Protein AF-A0ABD0RZW9-F1 (afdb_monomer_lite)

Organism: Cirrhinus mrigala (NCBI:txid683832)

Secondary structure (DSSP, 8-state):
-HHHHT--TTS-HHHHHHHHHHHGGG-HHHHHHHHHTTS-GGG-----HHHHHH-HHHHHHHHHHHHT-SSPP-HHHHT-

Structure (mmCIF, N/CA/C/O backbone):
data_AF-A0ABD0RZW9-F1
#
_entry.id   AF-A0ABD0RZW9-F1
#
loop_
_atom_site.group_PDB
_atom_site.id
_atom_site.type_symbol
_atom_site.label_atom_id
_atom_site.label_alt_id
_atom_site.label_comp_id
_atom_site.label_asym_id
_atom_site.label_entity_id
_atom_site.label_seq_id
_atom_site.pdbx_PDB_ins_code
_atom_site.Cartn_x
_atom_site.Cartn_y
_atom_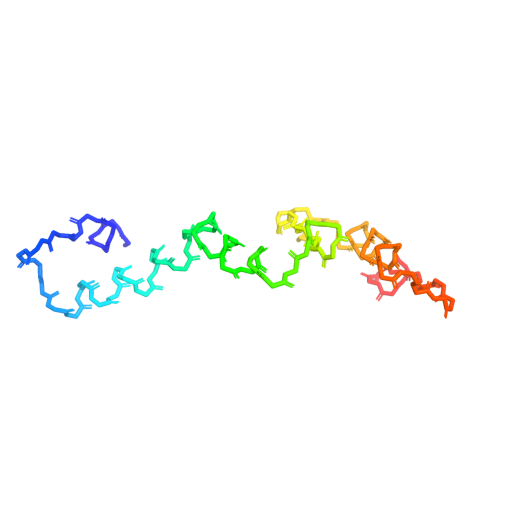site.Cartn_z
_atom_site.occupancy
_atom_site.B_iso_or_equiv
_atom_site.auth_seq_id
_atom_site.auth_comp_id
_atom_site.auth_asym_id
_atom_site.auth_atom_id
_atom_site.pdbx_PDB_model_num
ATOM 1 N N . PHE A 1 1 ? 0.112 -0.033 22.879 1.00 85.69 1 PHE A N 1
ATOM 2 C CA . PHE A 1 1 ? -0.649 -0.375 21.654 1.00 85.69 1 PHE A CA 1
ATOM 3 C C . PHE A 1 1 ? -1.751 -1.400 21.919 1.00 85.69 1 PHE A C 1
ATOM 5 O O . PHE A 1 1 ? -2.813 -1.256 21.338 1.00 85.69 1 PHE A O 1
ATOM 12 N N . TYR A 1 2 ? -1.547 -2.382 22.811 1.00 93.19 2 TYR A N 1
ATOM 13 C CA . TYR A 1 2 ? -2.583 -3.356 23.195 1.00 93.19 2 TYR A CA 1
ATOM 14 C C . TYR A 1 2 ? -3.935 -2.709 23.545 1.00 9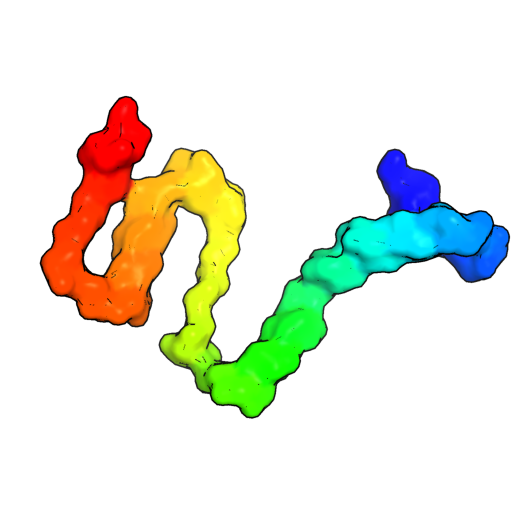3.19 2 TYR A C 1
ATOM 16 O O . TYR A 1 2 ? -4.92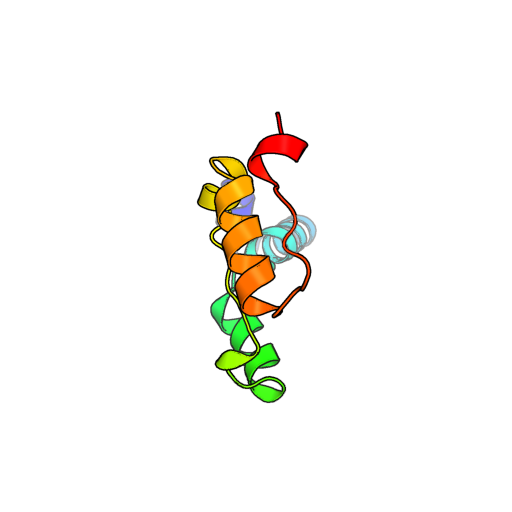8 -3.040 22.915 1.00 93.19 2 TYR A O 1
ATOM 24 N N . GLU A 1 3 ? -3.944 -1.702 24.424 1.00 92.38 3 GLU A N 1
ATOM 25 C CA . GLU A 1 3 ? -5.160 -0.967 24.820 1.00 92.38 3 GLU A CA 1
ATOM 26 C C . GLU A 1 3 ? -5.920 -0.343 23.644 1.00 92.38 3 GLU A C 1
ATOM 28 O O . GLU A 1 3 ? -7.142 -0.282 23.656 1.00 92.38 3 GLU A O 1
ATOM 33 N N . VAL A 1 4 ? -5.202 0.100 22.607 1.00 93.88 4 VAL A N 1
ATOM 34 C CA . VAL A 1 4 ? -5.802 0.659 21.389 1.00 93.88 4 VAL A CA 1
ATOM 35 C C . VAL A 1 4 ? -6.489 -0.446 20.594 1.00 93.88 4 VAL A C 1
ATOM 37 O O . VAL A 1 4 ? -7.591 -0.250 20.101 1.00 93.88 4 VAL A O 1
ATOM 40 N N . ILE A 1 5 ? -5.868 -1.622 20.481 1.00 93.75 5 ILE A N 1
ATOM 41 C CA . ILE A 1 5 ? -6.438 -2.761 19.749 1.00 93.75 5 ILE A CA 1
ATOM 42 C C . ILE A 1 5 ? -7.628 -3.357 20.513 1.00 93.75 5 ILE A C 1
ATOM 44 O O . ILE A 1 5 ? -8.608 -3.750 19.891 1.00 93.75 5 ILE A O 1
ATOM 48 N N . SER A 1 6 ? -7.563 -3.392 21.844 1.00 94.31 6 SER A N 1
ATOM 49 C CA . SER A 1 6 ? -8.583 -3.998 22.702 1.00 94.31 6 SER A CA 1
ATOM 50 C C . SER A 1 6 ? -9.666 -3.028 23.185 1.00 94.31 6 SER A C 1
ATOM 52 O O . SER A 1 6 ? -10.510 -3.442 23.974 1.00 94.31 6 SER A O 1
ATOM 54 N N . ALA A 1 7 ? -9.629 -1.750 22.789 1.00 93.12 7 ALA A N 1
ATOM 55 C CA . ALA A 1 7 ? -10.623 -0.769 23.218 1.00 93.12 7 ALA A CA 1
ATOM 56 C C . ALA A 1 7 ? -12.030 -1.208 22.787 1.00 93.12 7 ALA A C 1
ATOM 58 O O . ALA A 1 7 ? -12.268 -1.491 21.611 1.00 93.12 7 ALA A O 1
ATOM 59 N N . ASP A 1 8 ? -12.949 -1.260 23.748 1.00 91.00 8 ASP A N 1
ATOM 60 C CA . ASP A 1 8 ? -14.346 -1.622 23.538 1.00 91.00 8 ASP A CA 1
ATOM 61 C C . ASP A 1 8 ? -15.246 -0.372 23.475 1.00 91.00 8 ASP A C 1
ATOM 63 O O . ASP A 1 8 ? -14.781 0.767 23.381 1.00 91.00 8 ASP A O 1
ATOM 67 N N . GLN A 1 9 ? -16.566 -0.566 23.506 1.00 89.75 9 GLN A N 1
ATOM 68 C CA . GLN A 1 9 ? -17.525 0.539 23.440 1.00 89.75 9 GLN A CA 1
ATOM 69 C C . GLN A 1 9 ? -17.545 1.425 24.696 1.00 89.75 9 GLN A C 1
ATOM 71 O O . GLN A 1 9 ? -17.988 2.571 24.599 1.00 89.75 9 GLN A O 1
ATOM 76 N N . LEU A 1 10 ? -17.074 0.914 25.837 1.00 93.88 10 LEU A N 1
ATOM 77 C CA . LEU A 1 10 ? -17.019 1.619 27.119 1.00 93.88 10 LEU A CA 1
ATOM 78 C C . LEU A 1 10 ? -15.715 2.412 27.286 1.00 93.88 10 LEU A C 1
ATOM 80 O O . LEU A 1 10 ? -15.611 3.244 28.188 1.00 93.88 10 LEU A O 1
ATOM 84 N N . ALA A 1 11 ? -14.730 2.184 26.415 1.00 94.75 11 ALA A N 1
ATOM 85 C CA . ALA A 1 11 ? -13.461 2.891 26.430 1.00 94.75 11 ALA A CA 1
ATOM 86 C C . ALA A 1 11 ? -13.608 4.413 26.192 1.00 94.75 11 ALA A C 1
ATOM 88 O O . ALA A 1 11 ? -14.515 4.856 25.469 1.00 94.75 11 ALA A O 1
ATOM 89 N N . PRO A 1 12 ? -12.670 5.228 26.725 1.00 96.62 12 PRO A N 1
ATOM 90 C CA . PRO A 1 12 ? -12.661 6.673 26.521 1.00 96.62 12 PRO A CA 1
ATOM 91 C C . PRO A 1 12 ? -12.774 7.067 25.035 1.00 96.62 12 PRO A C 1
ATOM 93 O O . PRO A 1 12 ? -12.167 6.411 24.176 1.00 96.62 12 PRO A O 1
ATOM 96 N N . PRO A 1 13 ? -13.528 8.130 24.688 1.00 95.81 13 PRO A N 1
ATOM 97 C CA . PRO A 1 13 ? -13.710 8.568 23.301 1.00 95.81 13 PRO A CA 1
ATOM 98 C C . PRO A 1 13 ? -12.399 8.816 22.544 1.00 95.81 13 PRO A C 1
ATOM 100 O O . PRO A 1 13 ? -12.303 8.507 21.354 1.00 95.81 13 PRO A O 1
ATOM 103 N N . GLU A 1 14 ? -11.376 9.327 23.224 1.00 96.06 14 GLU A N 1
ATOM 104 C CA . GLU A 1 14 ? -10.051 9.593 22.665 1.00 96.06 14 GLU A CA 1
ATOM 105 C C . GLU A 1 14 ? -9.351 8.288 22.274 1.00 96.06 14 GLU A C 1
ATOM 107 O O . GLU A 1 14 ? -8.751 8.200 21.200 1.00 96.06 14 GLU A O 1
ATOM 112 N N . LEU A 1 15 ? -9.486 7.251 23.109 1.00 96.12 15 LEU A N 1
ATOM 113 C CA . LEU A 1 15 ? -8.901 5.937 22.860 1.00 96.12 15 LEU A CA 1
ATOM 114 C C . LEU A 1 15 ? -9.587 5.240 21.680 1.00 96.12 15 LEU A C 1
ATOM 116 O O . LEU A 1 15 ? -8.905 4.725 20.796 1.00 96.12 15 LEU A O 1
ATOM 120 N N . ARG A 1 16 ? -10.922 5.302 21.597 1.00 95.62 16 ARG A N 1
ATOM 121 C CA . ARG A 1 16 ? -11.678 4.780 20.442 1.00 95.62 16 ARG A CA 1
ATOM 122 C C . ARG A 1 16 ? -11.364 5.544 19.155 1.00 95.62 16 ARG A C 1
ATOM 124 O O . ARG A 1 16 ? -11.227 4.950 18.088 1.00 95.62 16 ARG A O 1
ATOM 131 N N . SER A 1 17 ? -11.189 6.861 19.245 1.00 95.69 17 SER A N 1
ATOM 132 C CA . SER A 1 17 ? -10.771 7.681 18.100 1.00 95.69 17 SER A CA 1
ATOM 133 C C . SER A 1 17 ? -9.370 7.302 17.623 1.00 95.69 17 SER A C 1
ATOM 135 O O . SER A 1 17 ? -9.124 7.222 16.419 1.00 95.69 17 SER A O 1
ATOM 137 N N . LEU A 1 18 ? -8.446 7.028 18.548 1.00 96.12 18 LEU A N 1
ATOM 138 C CA . LEU A 1 18 ? -7.120 6.516 18.214 1.00 96.12 18 LEU A CA 1
ATOM 139 C C . LEU A 1 18 ? -7.197 5.120 17.579 1.00 96.12 18 LEU A C 1
ATOM 141 O O . LEU A 1 18 ? -6.576 4.913 16.539 1.00 96.12 18 LEU A O 1
ATOM 145 N N . GLN A 1 19 ? -8.003 4.206 18.130 1.00 95.94 19 GLN A N 1
ATOM 146 C CA . GLN A 1 19 ? -8.240 2.877 17.557 1.00 95.94 19 GLN A CA 1
ATOM 147 C C . GLN A 1 19 ? -8.723 2.971 16.110 1.00 95.94 19 GLN A C 1
ATOM 149 O O . GLN A 1 19 ? -8.114 2.373 15.224 1.00 95.94 19 GLN A O 1
ATOM 154 N N . ASN A 1 20 ? -9.752 3.778 15.847 1.00 94.88 20 ASN A N 1
ATOM 155 C CA . ASN A 1 20 ? -10.276 3.959 14.496 1.00 94.88 20 ASN A CA 1
ATOM 156 C C . ASN A 1 20 ? -9.204 4.484 13.533 1.00 94.88 20 ASN A C 1
ATOM 158 O O . ASN A 1 20 ? -9.043 3.940 12.443 1.00 94.88 20 ASN A O 1
ATOM 162 N N . ARG A 1 21 ? -8.416 5.489 13.940 1.00 95.88 21 ARG A N 1
ATOM 163 C CA . ARG A 1 21 ? -7.324 6.024 13.105 1.00 95.88 21 ARG A CA 1
ATOM 164 C C . ARG A 1 21 ? -6.211 5.009 12.838 1.00 95.88 21 ARG A C 1
ATOM 166 O O . ARG A 1 21 ? -5.589 5.085 11.784 1.00 95.88 21 ARG A O 1
ATOM 173 N N . CYS A 1 22 ? -5.950 4.088 13.763 1.00 95.81 22 CYS A N 1
ATOM 174 C CA . CYS A 1 22 ? -4.901 3.080 13.612 1.00 95.81 22 CYS A CA 1
ATOM 175 C C . CYS A 1 22 ? -5.356 1.836 12.836 1.00 95.81 22 CYS A C 1
ATOM 177 O O . CYS A 1 22 ? -4.552 1.269 12.103 1.00 95.81 22 CYS A O 1
ATOM 179 N N . LEU A 1 23 ? -6.607 1.395 13.000 1.00 94.81 23 LEU A N 1
ATOM 180 C CA . LEU A 1 23 ? -7.071 0.105 12.475 1.00 94.81 23 LEU A CA 1
ATOM 181 C C . LEU A 1 23 ? -7.877 0.226 11.179 1.00 94.81 23 LEU A C 1
ATOM 183 O O . LEU A 1 23 ? -7.700 -0.592 10.280 1.00 94.81 23 LEU A O 1
ATOM 187 N N . VAL A 1 24 ? -8.730 1.248 11.041 1.00 96.25 24 VAL A N 1
ATOM 188 C CA . VAL A 1 24 ? -9.609 1.396 9.864 1.00 96.25 24 VAL A CA 1
ATOM 189 C C . VAL A 1 24 ? -8.823 1.510 8.551 1.00 96.25 24 VAL A C 1
ATOM 191 O O . VAL A 1 24 ? -9.237 0.879 7.576 1.00 96.25 24 VAL A O 1
ATOM 194 N N . PRO A 1 25 ? -7.683 2.228 8.466 1.00 96.62 25 PRO A N 1
ATOM 195 C CA . PRO A 1 25 ? -6.872 2.238 7.245 1.00 96.62 25 PRO A CA 1
ATOM 196 C C . PRO A 1 25 ? -6.327 0.858 6.843 1.00 96.62 25 PRO A C 1
ATOM 198 O O . PRO A 1 25 ? -6.067 0.632 5.666 1.00 96.62 25 PRO A O 1
ATOM 201 N N . GLY A 1 26 ? -6.193 -0.073 7.797 1.00 96.00 26 GLY A N 1
ATOM 202 C CA . GLY A 1 26 ? -5.727 -1.443 7.564 1.00 96.00 26 GLY A CA 1
ATOM 203 C C . GLY A 1 26 ? -6.766 -2.375 6.930 1.00 96.00 26 GLY A C 1
ATOM 204 O O . GLY A 1 26 ? -6.437 -3.506 6.581 1.00 96.00 26 GLY A O 1
ATOM 205 N N . LEU A 1 27 ? -8.013 -1.925 6.748 1.00 97.00 27 LEU A N 1
ATOM 206 C CA . LEU A 1 27 ? -9.076 -2.685 6.080 1.00 97.00 27 LEU A CA 1
ATOM 207 C C . LEU A 1 27 ? -8.902 -2.660 4.551 1.00 97.00 27 LEU A C 1
ATOM 209 O O . LEU A 1 27 ? -9.754 -2.153 3.819 1.00 97.00 27 LEU A O 1
ATOM 213 N N . TYR A 1 28 ? -7.774 -3.180 4.060 1.00 96.88 28 TYR A N 1
ATOM 214 C CA . TYR A 1 28 ? -7.344 -3.022 2.667 1.00 96.88 28 TYR A CA 1
ATOM 215 C C . TYR A 1 28 ? -8.378 -3.501 1.648 1.00 96.88 28 TYR A C 1
ATOM 217 O O . TYR A 1 28 ? -8.617 -2.798 0.672 1.00 96.88 28 TYR A O 1
ATOM 225 N N . ALA A 1 29 ? -9.033 -4.641 1.888 1.00 96.75 29 ALA A N 1
ATOM 226 C CA . ALA A 1 29 ? -10.058 -5.170 0.987 1.00 96.75 29 ALA A CA 1
ATOM 227 C C . ALA A 1 29 ? -11.243 -4.201 0.828 1.00 96.75 29 ALA A C 1
ATOM 229 O O . ALA A 1 29 ? -11.609 -3.861 -0.292 1.00 96.75 29 ALA A O 1
ATOM 230 N N . THR A 1 30 ? -11.771 -3.669 1.936 1.00 97.38 30 THR A N 1
ATOM 231 C CA . THR A 1 30 ? -12.882 -2.703 1.921 1.00 97.38 30 THR A CA 1
ATOM 232 C C . THR A 1 30 ? -12.524 -1.417 1.181 1.00 97.38 30 THR A C 1
ATOM 234 O O . THR A 1 30 ? -13.355 -0.841 0.481 1.00 97.38 30 THR A O 1
ATOM 237 N N . HIS A 1 31 ? -11.288 -0.937 1.327 1.00 97.62 31 HIS A N 1
ATOM 238 C CA . HIS A 1 31 ? -10.845 0.249 0.592 1.00 97.62 31 HIS A CA 1
ATOM 239 C C . HIS A 1 31 ? -10.617 -0.060 -0.889 1.00 97.62 31 HIS A C 1
ATOM 241 O O . HIS A 1 31 ? -11.000 0.746 -1.733 1.00 97.62 31 HIS A O 1
ATOM 247 N N . LEU A 1 32 ? -10.054 -1.226 -1.214 1.00 97.44 32 LEU A N 1
ATOM 248 C CA . LEU A 1 32 ? -9.810 -1.661 -2.588 1.00 97.44 32 LEU A CA 1
ATOM 249 C C . LEU A 1 32 ? -11.112 -1.853 -3.375 1.00 97.44 32 LEU A C 1
ATOM 251 O O . LEU A 1 32 ? -11.180 -1.441 -4.529 1.00 97.44 32 LEU A O 1
ATOM 255 N N . GLU A 1 33 ? -12.166 -2.386 -2.752 1.00 97.50 33 GLU A N 1
ATOM 256 C CA . GLU A 1 33 ? -13.498 -2.497 -3.367 1.00 97.50 33 GLU A CA 1
ATOM 257 C C . GLU A 1 33 ? -14.009 -1.148 -3.891 1.00 97.50 33 GLU A C 1
ATOM 259 O O . GLU A 1 33 ? -14.567 -1.077 -4.983 1.00 97.50 33 GLU A O 1
ATOM 264 N N . ARG A 1 34 ? -13.755 -0.049 -3.167 1.00 97.38 34 ARG A N 1
ATOM 265 C CA . ARG A 1 34 ? -14.155 1.299 -3.605 1.00 97.38 34 ARG A CA 1
ATOM 266 C C . ARG A 1 34 ? -13.402 1.749 -4.852 1.00 97.38 34 ARG A C 1
ATOM 268 O O . ARG A 1 34 ? -13.998 2.401 -5.702 1.00 97.38 34 ARG A O 1
ATOM 275 N N . TRP A 1 35 ? -12.115 1.417 -4.960 1.00 97.56 35 TRP A N 1
ATOM 276 C CA . TRP A 1 35 ? -11.319 1.695 -6.160 1.00 97.56 35 TRP A CA 1
ATOM 277 C C . TRP A 1 35 ? -11.799 0.867 -7.352 1.00 97.56 35 TRP A C 1
ATOM 279 O O . TRP A 1 35 ? -11.915 1.401 -8.453 1.00 97.56 35 TRP A O 1
ATOM 289 N N . LEU A 1 36 ? -12.147 -0.400 -7.119 1.00 97.50 36 LEU A N 1
ATOM 290 C CA . LEU A 1 36 ? -12.636 -1.318 -8.151 1.00 97.50 36 LEU A CA 1
ATOM 291 C C . LEU A 1 36 ? -13.992 -0.913 -8.753 1.00 97.50 36 LEU A C 1
ATOM 293 O O . LEU A 1 36 ? -14.301 -1.318 -9.870 1.00 97.50 36 LEU A O 1
ATOM 297 N N . THR A 1 37 ? -14.773 -0.066 -8.075 1.00 98.00 37 THR A N 1
ATOM 298 C CA . THR A 1 37 ? -15.975 0.564 -8.655 1.00 98.00 37 THR A CA 1
ATOM 299 C C . THR A 1 37 ? -15.650 1.482 -9.840 1.00 98.00 37 THR A C 1
ATOM 301 O O . THR A 1 37 ? -16.496 1.678 -10.710 1.00 98.00 37 THR A O 1
ATOM 304 N N . TYR A 1 38 ? -14.442 2.053 -9.884 1.00 97.94 38 TYR A N 1
ATOM 305 C CA . TYR A 1 38 ? -14.038 3.043 -10.891 1.00 97.94 38 TYR A CA 1
ATOM 306 C C . TYR A 1 38 ? -12.953 2.537 -11.839 1.00 97.94 38 TYR A C 1
ATOM 308 O O . TYR A 1 38 ? -12.932 2.936 -13.002 1.00 97.94 38 TYR A O 1
ATOM 316 N N . TYR A 1 39 ? -12.062 1.670 -11.356 1.00 97.75 39 TYR A N 1
ATOM 317 C CA . TYR A 1 39 ? -10.924 1.169 -12.115 1.00 97.75 39 TYR A CA 1
ATOM 318 C C . TYR A 1 39 ? -11.007 -0.353 -12.257 1.00 97.75 39 TYR A C 1
ATOM 320 O O . TYR A 1 39 ? -11.093 -1.052 -11.245 1.00 97.75 39 TYR A O 1
ATOM 328 N N . PRO A 1 40 ? -10.949 -0.904 -13.482 1.00 97.00 40 PRO A N 1
ATOM 329 C CA . PRO A 1 40 ? -10.819 -2.337 -13.675 1.00 97.00 40 PRO A CA 1
ATOM 330 C C . PRO A 1 40 ? -9.526 -2.869 -13.027 1.00 97.00 40 PRO A C 1
ATOM 332 O O . PRO A 1 40 ? -8.531 -2.143 -12.934 1.00 97.00 40 PRO A O 1
ATOM 335 N N . PRO A 1 41 ? -9.492 -4.154 -12.625 1.00 95.69 41 PRO A N 1
ATOM 336 C CA . PRO A 1 41 ? -8.350 -4.732 -11.913 1.00 95.69 41 PRO A CA 1
ATOM 337 C C . PRO A 1 41 ? -7.001 -4.579 -12.626 1.00 95.69 41 PRO A C 1
ATOM 339 O O . PRO A 1 41 ? -5.976 -4.429 -11.976 1.00 95.69 41 PRO A O 1
ATOM 342 N N . ASN A 1 42 ? -6.986 -4.581 -13.961 1.00 96.25 42 ASN A N 1
ATOM 343 C CA . ASN A 1 42 ? -5.766 -4.424 -14.758 1.00 96.25 42 ASN A CA 1
ATOM 344 C C . ASN A 1 42 ? -5.178 -3.001 -14.740 1.00 96.25 42 ASN A C 1
ATOM 346 O O . ASN A 1 42 ? -4.068 -2.814 -15.223 1.00 96.25 42 ASN A O 1
ATOM 350 N N . GLN A 1 43 ? -5.902 -2.008 -14.216 1.00 96.75 43 GLN A N 1
ATOM 351 C CA . GLN A 1 43 ? -5.411 -0.642 -14.004 1.00 96.75 43 GLN A CA 1
ATOM 352 C C . GLN A 1 43 ? -4.917 -0.406 -12.571 1.00 96.75 43 GLN A C 1
ATOM 354 O O . GLN A 1 43 ? -4.519 0.708 -12.238 1.00 96.75 43 GLN A O 1
ATOM 359 N N . LEU A 1 44 ? -4.904 -1.443 -11.729 1.00 97.25 44 LEU A N 1
ATOM 360 C CA . LEU A 1 44 ? -4.418 -1.375 -10.358 1.00 97.25 44 LEU A CA 1
ATOM 361 C C . LEU A 1 44 ? -3.245 -2.340 -10.169 1.00 97.25 44 LEU A C 1
ATOM 363 O O . LEU A 1 44 ? -3.360 -3.537 -10.418 1.00 97.25 44 LEU A O 1
ATOM 367 N N . MET A 1 45 ? -2.126 -1.820 -9.670 1.00 97.12 45 MET A N 1
ATOM 368 C CA . MET A 1 45 ? -0.978 -2.621 -9.252 1.00 97.12 45 MET A CA 1
ATOM 369 C C . MET A 1 45 ? -0.864 -2.576 -7.729 1.00 97.12 45 MET A C 1
ATOM 371 O O . MET A 1 45 ? -0.704 -1.506 -7.142 1.00 97.12 45 MET A O 1
ATOM 375 N N . ILE A 1 46 ? -0.951 -3.741 -7.085 1.00 96.69 46 ILE A N 1
ATOM 376 C CA . ILE A 1 46 ? -0.747 -3.878 -5.640 1.00 96.69 46 ILE A CA 1
ATOM 377 C C . ILE A 1 46 ? 0.728 -4.171 -5.382 1.00 96.69 46 ILE A C 1
ATOM 379 O O . ILE A 1 46 ? 1.284 -5.105 -5.952 1.00 96.69 46 ILE A O 1
ATOM 383 N N . ILE A 1 47 ? 1.348 -3.374 -4.515 1.00 97.38 47 ILE A N 1
ATOM 384 C CA . ILE A 1 47 ? 2.770 -3.482 -4.184 1.00 97.38 47 ILE A CA 1
ATOM 385 C C . ILE A 1 47 ? 2.932 -4.134 -2.810 1.00 97.38 47 ILE A C 1
ATOM 387 O O . ILE A 1 47 ? 2.325 -3.694 -1.831 1.00 97.38 47 ILE A O 1
ATOM 391 N N . ASP A 1 48 ? 3.804 -5.140 -2.723 1.00 97.00 48 ASP A N 1
ATOM 392 C CA . ASP A 1 48 ? 4.278 -5.665 -1.444 1.00 97.00 48 ASP A CA 1
ATOM 393 C C . ASP A 1 48 ? 5.238 -4.653 -0.792 1.00 97.00 48 ASP A C 1
ATOM 395 O O . ASP A 1 48 ? 6.356 -4.408 -1.257 1.00 97.00 48 ASP A O 1
ATOM 399 N N . GLY A 1 49 ? 4.797 -4.055 0.317 1.00 96.81 49 GLY A N 1
ATOM 400 C CA . GLY A 1 49 ? 5.580 -3.066 1.055 1.00 96.81 49 GLY A CA 1
ATOM 401 C C . GLY A 1 49 ? 6.847 -3.626 1.711 1.00 96.81 49 GLY A C 1
ATOM 402 O O . GLY A 1 49 ? 7.808 -2.879 1.896 1.00 96.81 49 GLY A O 1
ATOM 403 N N . GLN A 1 50 ? 6.887 -4.916 2.058 1.00 97.88 50 GLN A N 1
ATOM 404 C CA . GLN A 1 50 ? 8.095 -5.555 2.578 1.00 97.88 50 GLN A CA 1
ATOM 405 C C . GLN A 1 50 ? 9.111 -5.766 1.454 1.00 97.88 50 GLN A C 1
ATOM 407 O O . GLN A 1 50 ? 10.294 -5.475 1.642 1.00 97.88 50 GLN A O 1
ATOM 412 N N . GLN A 1 51 ? 8.65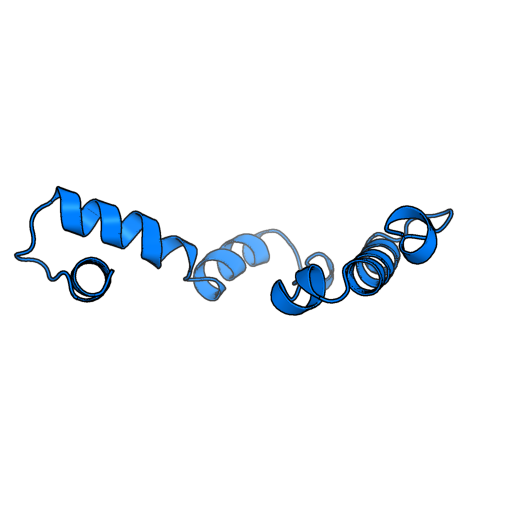3 -6.196 0.276 1.00 97.56 51 GLN A N 1
ATOM 413 C CA . GLN A 1 51 ? 9.512 -6.310 -0.901 1.00 97.56 51 GLN A CA 1
ATOM 414 C C . GLN A 1 51 ? 10.072 -4.945 -1.311 1.00 97.56 51 GLN A C 1
ATOM 416 O O . GLN A 1 51 ? 11.273 -4.832 -1.515 1.00 97.56 51 GLN A O 1
ATOM 421 N N . LEU A 1 52 ? 9.245 -3.894 -1.338 1.00 97.25 52 LEU A N 1
ATOM 422 C CA . LEU A 1 52 ? 9.691 -2.535 -1.663 1.00 97.25 52 LEU A CA 1
ATOM 423 C C . LEU A 1 52 ? 10.790 -2.034 -0.716 1.00 97.25 52 LEU A C 1
ATOM 425 O O . LEU A 1 52 ? 11.714 -1.356 -1.151 1.00 97.25 52 LEU A O 1
ATOM 429 N N . ARG A 1 53 ? 10.704 -2.359 0.579 1.00 96.75 53 ARG A N 1
ATOM 430 C CA . ARG A 1 53 ? 11.732 -1.974 1.559 1.00 96.75 53 ARG A CA 1
ATOM 431 C C . ARG A 1 53 ? 13.040 -2.735 1.373 1.00 96.75 53 ARG A C 1
ATOM 433 O O . ARG A 1 53 ? 14.100 -2.147 1.553 1.00 96.75 53 ARG A O 1
ATOM 440 N N . ASN A 1 54 ? 12.958 -4.027 1.068 1.00 97.44 54 ASN A N 1
ATOM 441 C CA . ASN A 1 54 ? 14.126 -4.905 1.008 1.00 97.44 54 ASN A CA 1
ATOM 442 C C . ASN A 1 54 ? 14.814 -4.889 -0.365 1.00 97.44 54 ASN A C 1
ATOM 444 O O . ASN A 1 54 ? 16.021 -5.085 -0.441 1.00 97.44 54 ASN A O 1
ATOM 448 N N . ASP A 1 55 ? 14.049 -4.673 -1.434 1.00 96.69 55 ASP A N 1
ATOM 449 C CA . ASP A 1 55 ? 14.503 -4.676 -2.825 1.00 96.69 55 ASP A CA 1
ATOM 450 C C . ASP A 1 55 ? 13.710 -3.638 -3.650 1.00 96.69 55 ASP A C 1
ATOM 452 O O . ASP A 1 55 ? 12.838 -3.982 -4.461 1.00 96.69 55 ASP A O 1
ATOM 456 N N . PRO A 1 56 ? 13.970 -2.335 -3.428 1.00 96.75 56 PRO A N 1
ATOM 457 C CA . PRO A 1 56 ? 13.247 -1.269 -4.112 1.00 96.75 56 PRO A CA 1
ATOM 458 C C . PRO A 1 56 ? 13.493 -1.269 -5.623 1.00 96.75 56 PRO A C 1
ATOM 460 O O . PRO A 1 56 ? 12.580 -0.958 -6.385 1.00 96.75 56 PRO A O 1
ATOM 463 N N . ALA A 1 57 ? 14.692 -1.648 -6.078 1.00 96.50 57 ALA A N 1
ATOM 464 C CA . ALA A 1 57 ? 15.024 -1.655 -7.500 1.00 96.50 57 ALA A CA 1
ATOM 465 C C . ALA A 1 57 ? 14.140 -2.635 -8.284 1.00 96.50 57 ALA A C 1
ATOM 467 O O . ALA A 1 57 ? 13.633 -2.279 -9.349 1.00 96.50 57 ALA A O 1
ATOM 468 N N . LYS A 1 58 ? 13.892 -3.831 -7.735 1.00 96.12 58 LYS A N 1
ATOM 469 C CA . LYS A 1 58 ? 13.003 -4.819 -8.353 1.00 96.12 58 LYS A CA 1
ATOM 470 C C . LYS A 1 58 ? 11.557 -4.334 -8.437 1.00 96.12 58 LYS A C 1
ATOM 472 O O . LYS A 1 58 ? 10.946 -4.429 -9.498 1.00 96.12 58 LYS A O 1
ATOM 477 N N . VAL A 1 59 ? 11.014 -3.785 -7.347 1.00 97.62 59 VAL A N 1
ATOM 478 C CA . VAL A 1 59 ? 9.630 -3.277 -7.340 1.00 97.62 59 VAL A CA 1
ATOM 479 C C . VAL A 1 59 ? 9.461 -2.125 -8.331 1.00 97.62 59 VAL A C 1
ATOM 481 O O . VAL A 1 59 ? 8.461 -2.059 -9.044 1.00 97.62 59 VAL A O 1
ATOM 484 N N . MET A 1 60 ? 10.450 -1.237 -8.424 1.00 96.81 60 MET A N 1
ATOM 485 C CA . MET A 1 60 ? 10.408 -0.122 -9.367 1.00 96.81 60 MET A CA 1
ATOM 486 C C . MET A 1 60 ? 10.550 -0.567 -10.832 1.00 96.81 60 MET A C 1
ATOM 488 O O . MET A 1 60 ? 9.961 0.056 -11.715 1.00 96.81 60 MET A O 1
ATOM 492 N N . ASP A 1 61 ? 11.280 -1.649 -11.114 1.00 95.69 61 ASP A N 1
ATOM 493 C CA . ASP A 1 61 ? 11.321 -2.257 -12.451 1.00 95.69 61 ASP A CA 1
ATOM 494 C C . ASP A 1 61 ? 9.949 -2.825 -12.861 1.00 95.69 61 ASP A C 1
ATOM 496 O O . ASP A 1 61 ? 9.461 -2.554 -13.959 1.00 95.69 61 ASP A O 1
ATOM 500 N N . GLU A 1 62 ? 9.272 -3.537 -11.957 1.00 96.19 62 GLU A N 1
ATOM 501 C CA . GLU A 1 62 ? 7.906 -4.031 -12.183 1.00 96.19 62 GLU A CA 1
ATOM 502 C C . GLU A 1 62 ? 6.903 -2.877 -12.377 1.00 96.19 62 GLU A C 1
ATOM 504 O O . GLU A 1 62 ? 6.070 -2.925 -13.287 1.00 96.19 62 GLU A O 1
ATOM 509 N N . LEU A 1 63 ? 7.026 -1.803 -11.588 1.00 96.62 63 LEU A N 1
ATOM 510 C CA . LEU A 1 63 ? 6.177 -0.613 -11.695 1.00 96.62 63 LEU A CA 1
ATOM 511 C C . LEU A 1 63 ? 6.323 0.083 -13.054 1.00 96.62 63 LEU A C 1
ATOM 513 O O . LEU A 1 63 ? 5.324 0.459 -13.668 1.00 96.62 63 LEU A O 1
ATOM 517 N N . GLN A 1 64 ? 7.551 0.239 -13.555 1.00 96.50 64 GLN A N 1
ATOM 518 C CA . GLN A 1 64 ? 7.786 0.832 -14.876 1.00 96.50 64 GLN A CA 1
ATOM 519 C C . GLN A 1 64 ? 7.159 0.008 -15.999 1.00 96.50 64 GLN A C 1
ATOM 521 O O . GLN A 1 64 ? 6.574 0.582 -16.919 1.00 96.50 64 GLN A O 1
ATOM 526 N N . LYS A 1 65 ? 7.247 -1.326 -15.911 1.00 95.62 65 LYS A N 1
ATOM 527 C CA . LYS A 1 65 ? 6.616 -2.241 -16.873 1.00 95.62 65 LYS A CA 1
ATOM 528 C C . LYS A 1 65 ? 5.100 -2.091 -16.862 1.00 95.62 65 LYS A C 1
ATOM 530 O O . LYS A 1 65 ? 4.502 -1.981 -17.927 1.00 95.62 65 LYS A O 1
ATOM 535 N N . PHE A 1 66 ? 4.494 -2.041 -15.675 1.00 96.88 66 PHE A N 1
ATOM 536 C CA . PHE A 1 66 ? 3.055 -1.832 -15.515 1.00 96.88 66 PHE A CA 1
ATOM 537 C C . PHE A 1 66 ? 2.586 -0.499 -16.119 1.00 96.88 66 PHE A C 1
ATOM 539 O O . PHE A 1 66 ? 1.569 -0.451 -16.806 1.00 96.88 66 PHE A O 1
ATOM 546 N N . LEU A 1 67 ? 3.354 0.573 -15.911 1.00 96.19 67 LEU A N 1
ATOM 547 C CA . LEU A 1 67 ? 3.057 1.904 -16.447 1.00 96.19 67 LEU A CA 1
ATOM 548 C C . LEU A 1 67 ? 3.398 2.065 -17.940 1.00 96.19 67 LEU A C 1
ATOM 550 O O . LEU A 1 67 ? 3.024 3.071 -18.539 1.00 96.19 67 LEU A O 1
ATOM 554 N N . GLY A 1 68 ? 4.119 1.114 -18.542 1.00 95.81 68 GLY A N 1
ATOM 555 C CA . GLY A 1 68 ? 4.588 1.213 -19.925 1.00 95.81 68 GLY A CA 1
ATOM 556 C C . GLY A 1 68 ? 5.606 2.338 -20.144 1.00 95.81 68 GLY A C 1
ATOM 557 O O . GLY A 1 68 ? 5.614 2.958 -21.207 1.00 95.81 68 GLY A O 1
ATOM 558 N N . VAL A 1 69 ? 6.442 2.639 -19.143 1.00 95.12 69 VAL A N 1
ATOM 559 C CA . VAL A 1 69 ? 7.421 3.737 -19.211 1.00 95.12 69 VAL A CA 1
ATOM 560 C C . VAL A 1 69 ? 8.524 3.422 -20.220 1.00 95.12 69 VAL A C 1
ATOM 562 O O . VAL A 1 69 ? 9.145 2.360 -20.184 1.00 95.12 69 VAL A O 1
ATOM 565 N N . THR A 1 70 ? 8.812 4.387 -21.093 1.00 91.81 70 THR A N 1
ATOM 566 C CA . THR A 1 70 ? 9.936 4.341 -22.035 1.00 91.81 70 THR A CA 1
ATOM 567 C C . THR A 1 70 ? 10.621 5.710 -22.115 1.00 91.81 70 THR A C 1
ATOM 569 O O . THR A 1 70 ? 9.915 6.701 -22.321 1.00 91.81 70 THR A O 1
ATOM 572 N N . PRO A 1 71 ? 11.962 5.799 -22.023 1.00 92.00 71 PRO A N 1
ATOM 573 C CA . PRO A 1 71 ? 12.916 4.704 -21.818 1.00 92.00 71 PRO A CA 1
ATOM 574 C C . PRO A 1 71 ? 12.888 4.150 -20.383 1.00 92.00 71 PRO A C 1
ATOM 576 O O . PRO A 1 71 ? 12.496 4.846 -19.452 1.00 92.00 71 PRO A O 1
ATOM 579 N N . TYR A 1 72 ? 13.334 2.903 -20.213 1.00 92.25 72 TYR A N 1
ATOM 580 C CA . TYR A 1 72 ? 13.476 2.285 -18.892 1.00 92.25 72 TYR A CA 1
ATOM 581 C C . TYR A 1 72 ? 14.567 2.979 -18.071 1.00 92.25 72 TYR A C 1
ATOM 583 O O . TYR A 1 72 ? 15.676 3.204 -18.559 1.00 92.25 72 TYR A O 1
ATOM 591 N N . TYR A 1 73 ? 14.266 3.265 -16.807 1.00 93.19 73 TYR A N 1
ATOM 592 C CA . TYR A 1 73 ? 15.202 3.806 -15.833 1.00 93.19 73 TYR A CA 1
ATOM 593 C C . TYR A 1 73 ? 15.834 2.690 -14.994 1.00 93.19 73 TYR A C 1
ATOM 595 O O . TYR A 1 73 ? 1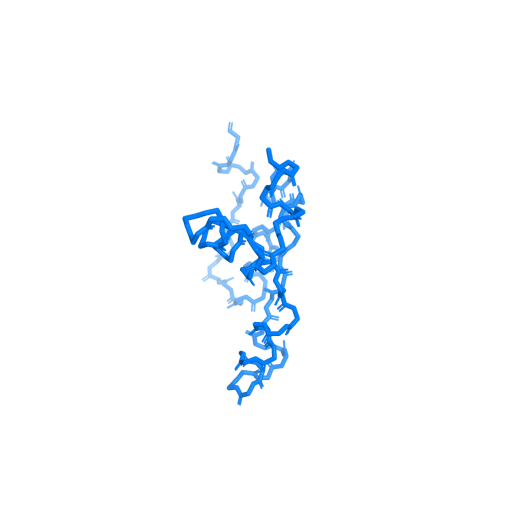5.139 1.816 -14.468 1.00 93.19 73 TYR A O 1
ATOM 603 N N . ASN A 1 74 ? 17.162 2.723 -14.852 1.00 93.00 74 ASN A N 1
ATOM 604 C CA . ASN A 1 74 ? 17.908 1.728 -14.086 1.00 93.00 74 ASN A CA 1
ATOM 605 C C . ASN A 1 74 ? 17.949 2.096 -12.595 1.00 93.00 74 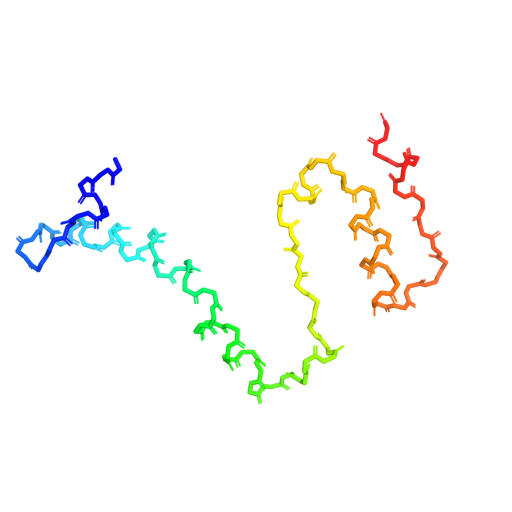ASN A C 1
ATOM 607 O O . ASN A 1 74 ? 18.859 2.783 -12.128 1.00 93.00 74 ASN A O 1
ATOM 611 N N . TYR A 1 75 ? 16.972 1.596 -11.839 1.00 92.25 75 TYR A N 1
ATOM 612 C CA . TYR A 1 75 ? 16.905 1.825 -10.396 1.00 92.25 75 TYR A CA 1
ATOM 613 C C . TYR A 1 75 ? 17.997 1.107 -9.601 1.00 92.25 75 TYR A C 1
ATOM 615 O O . TYR A 1 75 ? 18.358 1.585 -8.531 1.00 92.25 75 TYR A O 1
ATOM 623 N N . SER A 1 76 ? 18.571 0.014 -10.113 1.00 91.75 76 SER A N 1
ATOM 624 C CA . SER A 1 76 ? 19.695 -0.652 -9.444 1.00 91.75 76 SER A CA 1
ATOM 625 C C . SER A 1 76 ? 20.937 0.233 -9.398 1.00 91.75 76 SER A C 1
ATOM 627 O O . SER A 1 76 ? 21.656 0.186 -8.415 1.00 91.75 76 SER A O 1
ATOM 629 N N . GLN A 1 77 ? 21.177 1.045 -10.435 1.00 92.75 77 GLN A N 1
ATOM 630 C CA . GLN A 1 77 ? 22.273 2.021 -10.446 1.00 92.75 77 GLN A CA 1
ATOM 631 C C . GLN A 1 77 ? 21.944 3.267 -9.620 1.00 92.75 77 GLN A C 1
ATOM 633 O O . GLN A 1 77 ? 22.814 3.803 -8.943 1.00 92.75 77 GLN A O 1
ATOM 638 N N . ALA A 1 78 ? 20.697 3.735 -9.678 1.00 91.00 78 ALA A N 1
ATOM 639 C CA . ALA A 1 78 ? 20.285 4.978 -9.030 1.00 91.00 78 ALA A CA 1
ATOM 640 C C . ALA A 1 78 ? 20.149 4.889 -7.500 1.00 91.00 78 ALA A C 1
ATOM 642 O O . ALA A 1 78 ? 20.151 5.922 -6.836 1.00 91.00 78 ALA A O 1
ATOM 643 N N . LEU A 1 79 ? 19.971 3.680 -6.957 1.00 84.94 79 LEU A N 1
ATOM 644 C CA . LEU A 1 79 ? 19.757 3.430 -5.525 1.00 84.94 79 LEU A CA 1
ATOM 645 C C . LEU A 1 79 ? 20.989 2.834 -4.817 1.00 84.94 79 LEU A C 1
ATOM 647 O O . LEU A 1 79 ? 20.883 2.452 -3.651 1.00 84.94 79 LEU A O 1
ATOM 651 N N . THR A 1 80 ? 22.123 2.742 -5.519 1.00 70.81 80 THR A N 1
ATOM 652 C CA . THR A 1 80 ? 23.451 2.444 -4.944 1.00 70.81 80 THR A CA 1
ATOM 653 C C . THR A 1 80 ? 24.087 3.697 -4.369 1.00 70.81 80 THR A C 1
ATOM 655 O O . THR A 1 80 ? 24.709 3.581 -3.291 1.00 70.81 80 THR A O 1
#

pLDDT: mean 95.08, std 3.7, range [70.81, 98.0]

Sequence (80 aa):
FYEVISADQLAPPELRSLQNRCLVPGLYATHLERWLTYYPPNQLMIIDGQQLRNDPAKVMDELQKFLGVTPYYNYSQALT

Foldseek 3Di:
DVCLCPPDPPHDPVSVVSNCVVPVVVPVVVVVVVVCVPDPPLLDDDDDPVCCVVPVQVRVQVVCVSVVDPPDDRVVVVVD

Radius of gyration: 18.77 Å; chains: 1; bounding box: 41×16×49 Å

InterPro domains:
  IPR000863 Sulfotransferase domain [PF00685] (17-70)
  IPR027417 P-loop containing nucleoside triphosphate hydrolase [G3DSA:3.40.50.300] (1-80)
  IPR027417 P-loop containing nucleoside triphosphate hydrolase [SSF52540] (2-78)
  IPR037359 Heparan sulfate sulfotransferase [PTHR10605] (3-76)